Protein AF-A0A377V1U0-F1 (afdb_monomer)

Organism: Klebsiella pneumoniae (NCBI:txid573)

Solvent-accessible surface area (backbone atoms only — not comparable to full-atom values): 4465 Å² total; per-residue (Å²): 131,92,83,85,88,87,86,90,70,94,66,88,84,52,70,82,74,49,42,60,73,76,61,65,52,90,83,61,87,72,84,87,87,87,84,88,72,88,64,62,58,56,99,86,44,77,50,90,81,84,90,84,86,78,90,80,132

Sequence (57 aa):
MTQTRIVVSPARFSVSEEYPWLAERDEDGAVVTFTGKVRNHNLGDSVKALTSSTIRG

InterPro domains:
  IPR003448 Molybdopterin biosynthesis MoaE [PF02391] (11-52)
  IPR036563 Molybdopterin biosynthesis MoaE subunit superfamily [G3DSA:3.90.1170.40] (1-57)
  IPR036563 Molybdopterin biosynthesis MoaE subunit superfamily [SSF54690] (5-51)

pLDDT: mean 91.81, std 6.46, range [64.94, 97.62]

Radius of gyration: 16.01 Å; Cα contacts (8 Å, |Δi|>4): 11; chains: 1; bounding box: 32×22×45 Å

Foldsee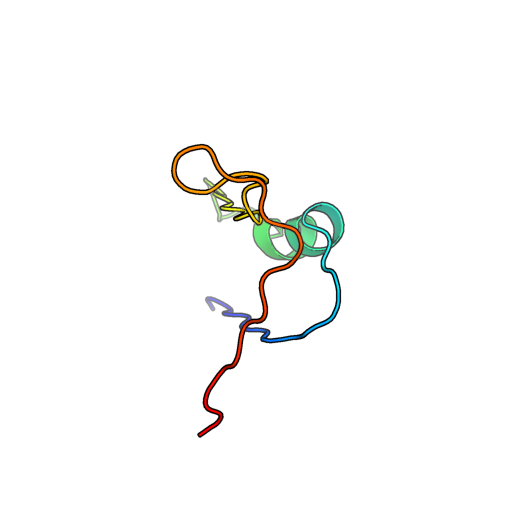k 3Di:
DDDDDDDDDPDDDDPVVCVCVQPVDPPCPDDDDDDDDDDQDDPRHGDPDDDDDDDDD

Structure (mmCIF, N/CA/C/O backbone):
data_AF-A0A377V1U0-F1
#
_entry.id   AF-A0A377V1U0-F1
#
loop_
_atom_site.group_PDB
_atom_site.id
_atom_site.type_symbol
_atom_site.label_atom_id
_atom_site.label_alt_id
_atom_site.label_comp_id
_atom_site.label_asym_id
_atom_site.label_entity_id
_atom_site.label_seq_id
_atom_site.pdbx_PDB_ins_code
_atom_site.Cartn_x
_atom_site.Cartn_y
_atom_site.Cartn_z
_atom_site.occupancy
_atom_site.B_iso_or_equiv
_atom_site.auth_seq_id
_atom_site.auth_comp_id
_atom_site.auth_asym_id
_atom_site.auth_atom_id
_atom_site.pdbx_PDB_model_num
ATOM 1 N N . MET A 1 1 ? -3.054 1.987 24.468 1.00 64.94 1 ME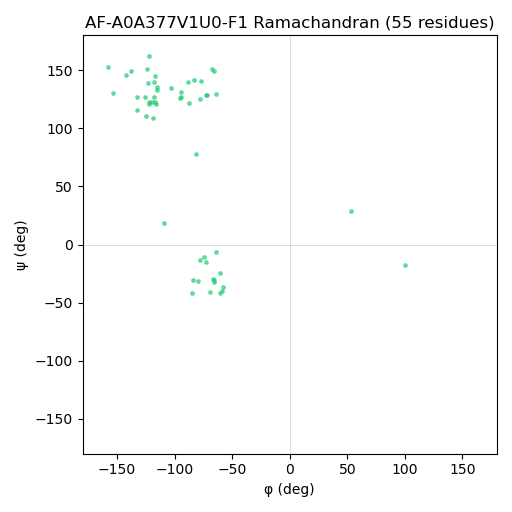T A N 1
ATOM 2 C CA . MET A 1 1 ? -1.648 1.725 24.085 1.00 64.94 1 MET A CA 1
ATOM 3 C C . MET A 1 1 ? -1.550 1.899 22.583 1.00 64.94 1 MET A C 1
ATOM 5 O O . MET A 1 1 ? 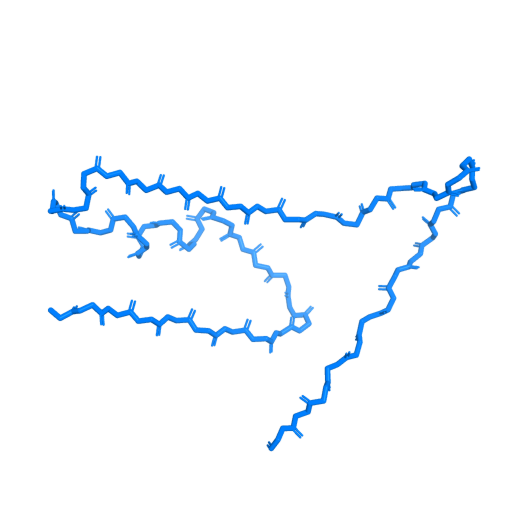-2.424 1.396 21.893 1.00 64.94 1 MET A O 1
ATOM 9 N N . THR A 1 2 ? -0.549 2.619 22.086 1.00 82.56 2 THR A N 1
ATOM 10 C CA . THR A 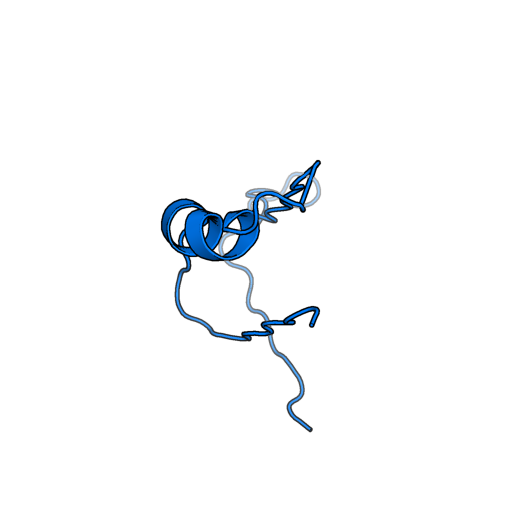1 2 ? -0.340 2.791 20.641 1.00 82.56 2 THR A CA 1
ATOM 11 C C . THR A 1 2 ? 0.190 1.491 20.040 1.00 82.56 2 THR A C 1
ATOM 13 O O . THR A 1 2 ? 1.158 0.934 20.557 1.00 82.56 2 THR A O 1
ATOM 16 N N . GLN A 1 3 ? -0.437 1.004 18.968 1.00 92.69 3 GLN A N 1
ATOM 17 C CA . GLN A 1 3 ? -0.003 -0.199 18.258 1.00 92.69 3 GLN A CA 1
ATOM 18 C C . GLN A 1 3 ? 0.722 0.178 16.963 1.00 92.69 3 GLN A C 1
ATOM 20 O O . GLN A 1 3 ? 0.244 1.008 16.197 1.00 92.69 3 GLN A O 1
ATOM 25 N N . THR A 1 4 ? 1.857 -0.471 16.700 1.00 96.00 4 THR A N 1
ATOM 26 C CA . THR A 1 4 ? 2.649 -0.274 15.478 1.00 96.00 4 THR A CA 1
ATOM 27 C C . THR A 1 4 ? 2.706 -1.581 14.698 1.00 96.00 4 THR A C 1
ATOM 29 O O . THR A 1 4 ? 3.113 -2.607 15.241 1.00 96.00 4 THR A O 1
ATOM 32 N N . ARG A 1 5 ? 2.335 -1.550 13.413 1.00 95.62 5 ARG A N 1
ATOM 33 C CA . ARG A 1 5 ? 2.392 -2.706 12.505 1.00 95.62 5 ARG A CA 1
ATOM 34 C C . ARG A 1 5 ? 3.381 -2.425 11.374 1.00 95.62 5 ARG A C 1
ATOM 36 O O . ARG A 1 5 ? 3.206 -1.471 10.627 1.00 95.62 5 ARG A O 1
ATOM 43 N N . ILE A 1 6 ? 4.415 -3.259 11.245 1.00 95.69 6 ILE A N 1
ATOM 44 C CA . ILE A 1 6 ? 5.436 -3.156 10.190 1.00 95.69 6 ILE A CA 1
ATOM 45 C C . ILE A 1 6 ? 5.455 -4.472 9.416 1.00 95.69 6 ILE A C 1
ATOM 47 O O . ILE A 1 6 ? 5.665 -5.534 10.000 1.00 95.69 6 ILE A O 1
ATOM 51 N N . VAL A 1 7 ? 5.243 -4.408 8.101 1.00 95.44 7 VAL A N 1
ATOM 52 C CA . VAL A 1 7 ? 5.237 -5.580 7.217 1.00 95.44 7 VAL A CA 1
ATOM 53 C C . VAL A 1 7 ? 6.086 -5.284 5.984 1.00 95.44 7 VAL A C 1
ATOM 55 O O . VAL A 1 7 ? 5.855 -4.297 5.291 1.00 95.44 7 VAL A O 1
ATOM 58 N N . VAL A 1 8 ? 7.054 -6.158 5.689 1.00 95.38 8 VAL A N 1
ATOM 59 C CA . VAL A 1 8 ? 7.852 -6.124 4.451 1.00 95.38 8 VAL A CA 1
ATOM 60 C C . VAL A 1 8 ? 7.611 -7.423 3.691 1.00 95.38 8 VAL A C 1
ATOM 62 O O . VAL A 1 8 ? 8.049 -8.496 4.116 1.00 95.38 8 VAL A O 1
ATOM 65 N N . SER A 1 9 ? 6.895 -7.330 2.573 1.00 94.06 9 SER A N 1
ATOM 66 C CA . SER A 1 9 ? 6.439 -8.482 1.795 1.00 94.06 9 SER A CA 1
ATOM 67 C C . SER A 1 9 ? 6.505 -8.197 0.292 1.00 94.06 9 SER A C 1
ATOM 69 O O . SER A 1 9 ? 6.256 -7.060 -0.109 1.00 94.06 9 SER A O 1
ATOM 71 N N . PRO A 1 10 ? 6.804 -9.202 -0.555 1.00 94.75 10 PRO A N 1
ATOM 72 C CA . PRO A 1 10 ? 6.627 -9.089 -2.002 1.00 94.75 10 PRO A CA 1
ATOM 73 C C . PRO A 1 10 ? 5.149 -9.175 -2.430 1.00 94.75 10 PRO A C 1
A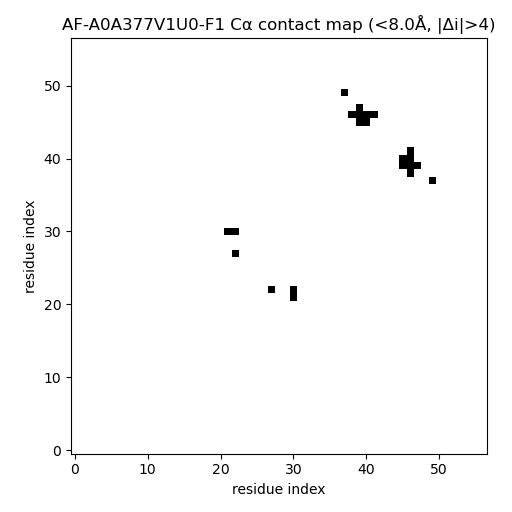TOM 75 O O . PRO A 1 10 ? 4.836 -8.939 -3.596 1.00 94.75 10 PRO A O 1
ATOM 78 N N . ALA A 1 11 ? 4.241 -9.552 -1.522 1.00 96.75 11 ALA A N 1
ATOM 79 C CA . ALA A 1 11 ? 2.815 -9.628 -1.809 1.00 96.75 11 ALA A CA 1
ATOM 80 C C . ALA A 1 11 ? 2.214 -8.235 -2.048 1.00 96.75 11 ALA A C 1
ATOM 82 O O . ALA A 1 11 ? 2.657 -7.234 -1.483 1.00 96.75 11 ALA A O 1
ATOM 83 N N . ARG A 1 12 ? 1.157 -8.182 -2.865 1.00 96.06 12 ARG A N 1
ATOM 84 C CA . ARG A 1 12 ? 0.315 -6.985 -2.958 1.00 96.06 12 ARG A CA 1
ATOM 85 C C . ARG A 1 12 ? -0.396 -6.768 -1.624 1.00 96.06 12 ARG A C 1
ATOM 87 O O . ARG A 1 12 ? -0.740 -7.732 -0.949 1.00 96.06 12 ARG A O 1
ATOM 94 N N . PHE A 1 13 ? -0.654 -5.510 -1.302 1.00 97.06 13 PHE A N 1
ATOM 95 C CA . PHE A 1 13 ? -1.511 -5.119 -0.190 1.00 97.06 13 PHE A CA 1
ATOM 96 C C . PHE A 1 13 ? -2.652 -4.242 -0.713 1.00 97.06 13 PHE A C 1
ATOM 98 O O . PHE A 1 13 ? -2.565 -3.687 -1.815 1.00 97.06 13 PHE A O 1
ATOM 105 N N . SER A 1 14 ? -3.707 -4.108 0.085 1.00 97.38 14 SER A N 1
ATOM 106 C CA . SER A 1 14 ? -4.853 -3.254 -0.207 1.00 97.38 14 SER A CA 1
ATOM 107 C C . SER A 1 14 ? -4.996 -2.198 0.879 1.00 97.38 14 SER A C 1
ATOM 109 O O . SER A 1 14 ? -5.168 -2.519 2.049 1.00 97.38 14 SER A O 1
ATOM 111 N N . VAL A 1 15 ? -4.970 -0.920 0.493 1.00 96.75 15 VAL A N 1
ATOM 112 C CA . VAL A 1 15 ? -5.222 0.183 1.436 1.00 96.75 15 VAL A CA 1
ATOM 113 C C . VAL A 1 15 ? -6.600 0.027 2.082 1.00 96.75 15 VAL A C 1
ATOM 115 O O . VAL A 1 15 ? -6.755 0.295 3.265 1.00 96.75 15 VAL A O 1
ATOM 118 N N . SER A 1 16 ? -7.589 -0.452 1.324 1.00 96.62 16 SER A N 1
ATOM 119 C CA . SER A 1 16 ? -8.954 -0.655 1.809 1.00 96.62 16 SER A CA 1
ATOM 120 C C . SER A 1 16 ? -9.063 -1.757 2.864 1.00 96.62 16 SER A C 1
ATOM 122 O O . SER A 1 16 ? -9.939 -1.676 3.714 1.00 96.62 16 SER A O 1
ATOM 124 N N . GLU A 1 17 ? -8.191 -2.767 2.819 1.00 97.62 17 GLU A N 1
ATOM 125 C CA . GLU A 1 17 ? -8.147 -3.832 3.832 1.00 97.62 17 GLU A CA 1
ATOM 126 C C . GLU A 1 17 ? -7.402 -3.381 5.096 1.00 97.62 17 GLU A C 1
ATOM 128 O O . GLU A 1 17 ? -7.744 -3.800 6.196 1.00 97.62 17 GLU A O 1
ATOM 133 N N . GLU A 1 18 ? -6.409 -2.499 4.951 1.00 97.31 18 GLU A N 1
ATOM 134 C CA . GLU A 1 18 ? -5.589 -2.003 6.064 1.00 97.31 18 GLU A CA 1
ATOM 135 C C . GLU A 1 18 ? -6.236 -0.828 6.816 1.00 97.31 18 GLU A C 1
ATOM 137 O O . GLU A 1 18 ? -6.033 -0.662 8.020 1.00 97.31 18 GLU A O 1
ATOM 142 N N . TYR A 1 19 ? -7.031 -0.006 6.125 1.00 96.75 19 TYR A N 1
ATOM 143 C CA . TYR A 1 19 ? -7.611 1.211 6.693 1.00 96.75 19 TYR A CA 1
ATOM 144 C C . TYR A 1 19 ? -8.527 0.981 7.912 1.00 96.75 19 TYR A C 1
ATOM 146 O O . TYR A 1 19 ? -8.388 1.746 8.863 1.00 96.75 19 TYR A O 1
ATOM 154 N N . PRO A 1 20 ? -9.412 -0.040 7.959 1.00 96.31 20 PRO A N 1
ATOM 155 C CA . PRO A 1 20 ? -10.277 -0.261 9.120 1.00 96.31 20 PRO A CA 1
ATOM 156 C C . PRO A 1 20 ? -9.500 -0.472 10.418 1.00 96.31 20 PRO A C 1
ATOM 158 O O . PRO A 1 20 ? -9.882 0.071 11.443 1.00 96.31 20 PRO A O 1
ATOM 161 N N . TRP A 1 21 ? -8.388 -1.209 10.361 1.00 95.81 21 TRP A N 1
ATOM 162 C CA . TRP A 1 21 ? -7.509 -1.390 11.516 1.00 95.81 21 TRP A CA 1
ATOM 163 C C . TRP A 1 21 ? -6.786 -0.088 11.884 1.00 95.81 21 TRP A C 1
ATOM 165 O O . TRP A 1 21 ? -6.663 0.247 13.058 1.00 95.81 21 TRP A O 1
ATOM 175 N N . LEU A 1 22 ? -6.321 0.668 10.882 1.00 95.38 22 LEU A N 1
ATOM 176 C CA . LEU A 1 22 ? -5.618 1.934 11.102 1.00 95.38 22 LEU A CA 1
ATOM 177 C C . LEU A 1 22 ? -6.517 3.022 11.717 1.00 95.38 22 LEU A C 1
ATOM 179 O O . LEU A 1 22 ? -6.017 3.866 12.450 1.00 95.38 22 LEU A O 1
ATOM 183 N N . ALA A 1 23 ? -7.811 3.022 11.391 1.00 95.25 23 ALA A N 1
ATOM 184 C CA . ALA A 1 23 ? -8.783 4.043 11.784 1.00 95.25 23 ALA A CA 1
ATOM 185 C C . ALA A 1 23 ? -9.805 3.542 12.822 1.00 95.25 23 ALA A C 1
ATOM 187 O O . ALA A 1 23 ? -10.875 4.127 12.960 1.00 95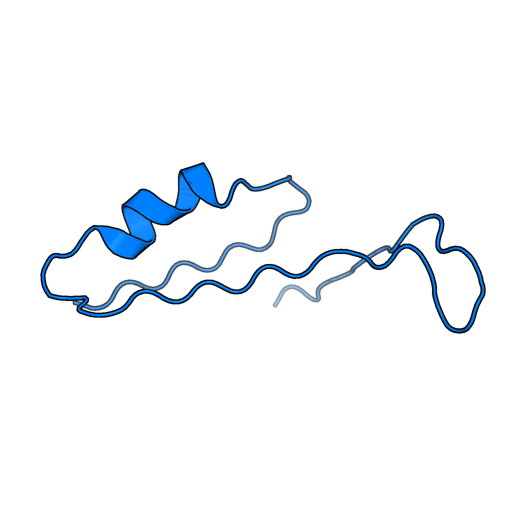.25 23 ALA A O 1
ATOM 188 N N . GLU A 1 24 ? -9.508 2.439 13.517 1.00 95.44 24 GLU A N 1
ATOM 189 C CA . GLU A 1 24 ? -10.455 1.761 14.413 1.00 95.44 24 GLU A CA 1
ATOM 190 C C . 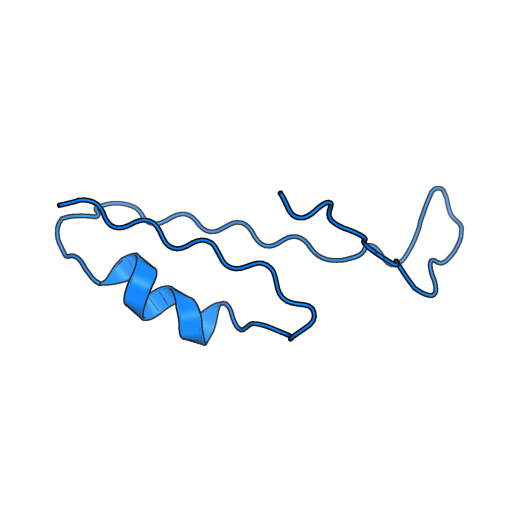GLU A 1 24 ? -10.845 2.609 15.634 1.00 95.44 24 GLU A C 1
ATOM 192 O O . GLU A 1 24 ? -11.936 2.451 16.177 1.00 95.44 24 GLU A O 1
ATOM 197 N N . ARG A 1 25 ? -9.946 3.477 16.110 1.00 93.44 25 ARG A N 1
ATOM 198 C CA . ARG A 1 25 ? -10.093 4.121 17.418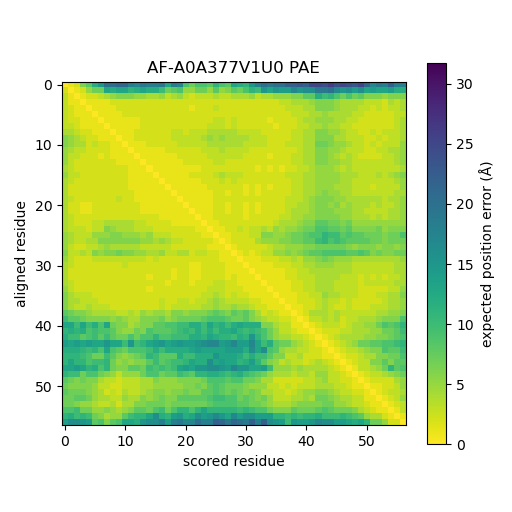 1.00 93.44 25 ARG A CA 1
ATOM 199 C C . ARG A 1 25 ? -10.754 5.486 17.287 1.00 93.44 25 ARG A C 1
ATOM 201 O O . ARG A 1 25 ? -10.232 6.373 16.623 1.00 93.44 25 ARG A O 1
ATOM 208 N N . ASP A 1 26 ? -11.824 5.692 18.048 1.00 90.94 26 ASP A N 1
ATOM 209 C CA . ASP A 1 26 ? -12.557 6.966 18.082 1.00 90.94 26 ASP A CA 1
ATOM 210 C C . ASP A 1 26 ? -11.699 8.163 18.542 1.00 90.94 26 ASP A C 1
ATOM 212 O O . ASP A 1 26 ? -11.998 9.311 18.221 1.00 90.94 26 ASP A O 1
ATOM 216 N N . GLU A 1 27 ? -10.626 7.915 19.303 1.00 93.94 27 GLU A N 1
ATOM 217 C CA . GLU A 1 27 ? -9.701 8.956 19.773 1.00 93.94 27 GLU A CA 1
ATOM 218 C C . GLU A 1 27 ? -8.704 9.433 18.699 1.00 93.94 27 GLU A C 1
ATOM 220 O O . GLU A 1 27 ? -8.073 10.481 18.874 1.00 93.94 27 GLU A O 1
ATOM 225 N N . ASP A 1 28 ? -8.579 8.713 17.579 1.00 91.25 28 ASP A N 1
ATOM 226 C CA . ASP A 1 28 ? -7.686 9.068 16.476 1.00 91.25 28 ASP A CA 1
ATOM 227 C C . ASP A 1 28 ? -8.358 10.132 15.584 1.00 91.25 28 ASP A C 1
ATOM 229 O O . ASP A 1 28 ? -8.876 9.862 14.502 1.00 91.25 28 ASP A O 1
ATOM 233 N N . GLY A 1 29 ? -8.342 11.389 16.044 1.00 92.56 29 GLY A N 1
ATOM 234 C CA . GLY A 1 29 ? -9.037 12.515 15.396 1.00 92.56 29 GLY A CA 1
ATOM 235 C C . GLY A 1 29 ? -8.548 12.898 13.987 1.00 92.56 29 GLY A C 1
ATOM 236 O O . GLY A 1 29 ? -9.151 13.755 13.341 1.00 92.56 29 GLY A O 1
ATOM 237 N N . ALA A 1 30 ? -7.464 12.288 13.500 1.00 95.25 30 ALA A N 1
ATOM 238 C CA . ALA A 1 30 ? -7.012 12.398 12.118 1.00 95.25 30 ALA A CA 1
ATOM 239 C C . ALA A 1 30 ? -6.204 11.160 11.705 1.00 95.25 30 ALA A C 1
ATOM 241 O O . ALA A 1 30 ? -5.226 10.800 12.359 1.00 95.25 30 ALA A O 1
ATOM 242 N N . VAL A 1 31 ? -6.557 10.569 10.560 1.00 95.31 31 VAL A N 1
ATOM 243 C CA . VAL A 1 31 ? -5.834 9.438 9.962 1.00 95.31 31 VAL A CA 1
ATOM 244 C C . VAL A 1 31 ? -5.273 9.860 8.610 1.00 95.31 31 VAL A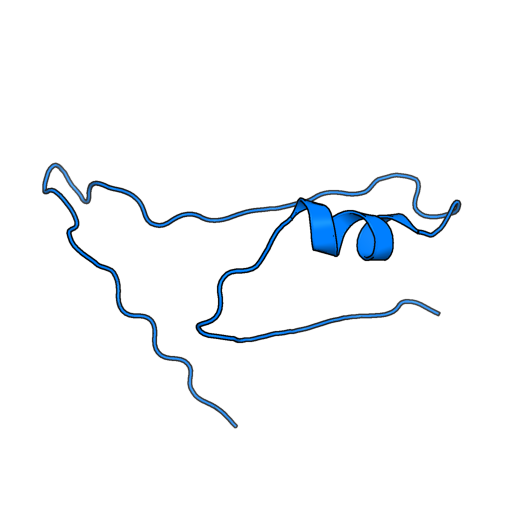 C 1
ATOM 246 O O . VAL A 1 31 ? -6.012 10.275 7.719 1.00 95.31 31 VAL A O 1
ATOM 249 N N . VAL A 1 32 ? -3.956 9.738 8.441 1.00 96.69 32 VAL A N 1
ATOM 250 C CA . VAL A 1 32 ? -3.254 10.080 7.196 1.00 96.69 32 VAL A CA 1
ATOM 251 C C . VAL A 1 32 ? -2.641 8.820 6.604 1.00 96.69 32 VAL A C 1
ATOM 253 O O . VAL A 1 32 ? -1.977 8.056 7.299 1.00 96.69 32 VAL A O 1
ATOM 256 N N . THR A 1 33 ? -2.831 8.616 5.301 1.00 97.19 33 THR A N 1
ATOM 257 C CA . THR A 1 33 ? -2.209 7.513 4.561 1.00 97.19 33 THR A CA 1
ATOM 258 C C . THR A 1 33 ? -1.279 8.050 3.479 1.00 97.19 33 THR A C 1
ATOM 260 O O . THR A 1 33 ? -1.545 9.074 2.851 1.00 97.19 33 THR A O 1
ATOM 263 N N . PHE A 1 34 ? -0.178 7.338 3.242 1.00 97.56 34 PHE A N 1
ATOM 264 C CA . PHE A 1 34 ? 0.720 7.580 2.117 1.00 97.56 34 PHE A CA 1
ATOM 265 C C . PHE A 1 34 ? 0.902 6.279 1.336 1.00 97.56 34 PHE A C 1
ATOM 267 O O . PHE A 1 34 ? 1.253 5.252 1.909 1.00 97.56 34 PHE A O 1
ATOM 274 N N . THR A 1 35 ? 0.664 6.314 0.022 1.00 97.00 35 THR A N 1
ATOM 275 C CA . THR A 1 35 ? 0.837 5.153 -0.866 1.00 97.00 35 THR A CA 1
ATOM 276 C C . THR A 1 35 ? 1.777 5.507 -2.013 1.00 97.00 35 THR A C 1
ATOM 278 O O . THR A 1 35 ? 1.421 6.275 -2.907 1.00 97.00 35 THR A O 1
ATOM 281 N N . GLY A 1 36 ? 2.974 4.918 -2.015 1.00 94.94 36 GLY A N 1
ATOM 282 C CA . GLY A 1 36 ? 3.917 5.015 -3.129 1.00 94.94 36 GLY A CA 1
ATOM 283 C C . GLY A 1 36 ? 3.603 4.004 -4.236 1.00 94.94 36 GLY A C 1
ATOM 284 O O . GLY A 1 36 ? 3.251 2.860 -3.957 1.00 94.94 36 GLY A O 1
ATOM 285 N N . LYS A 1 37 ? 3.757 4.405 -5.502 1.00 93.56 37 LYS A N 1
ATOM 286 C CA . LYS A 1 37 ? 3.649 3.521 -6.676 1.00 93.56 37 LYS A CA 1
ATOM 287 C C . LYS A 1 37 ? 4.926 3.597 -7.510 1.00 93.56 37 LYS A C 1
ATOM 289 O O . LYS A 1 37 ? 5.575 4.643 -7.555 1.00 93.56 37 LYS A O 1
ATOM 294 N N . VAL A 1 38 ? 5.263 2.510 -8.204 1.00 92.19 38 VAL A N 1
ATOM 295 C CA . VAL A 1 38 ? 6.337 2.531 -9.209 1.00 92.19 38 VAL A CA 1
ATOM 296 C C . VAL A 1 38 ? 5.923 3.480 -10.336 1.00 92.19 38 VAL A C 1
ATOM 298 O O . VAL A 1 38 ? 4.804 3.403 -10.840 1.00 92.19 38 VAL A O 1
ATOM 301 N N . ARG A 1 39 ? 6.812 4.408 -10.702 1.00 92.06 39 ARG A N 1
ATOM 302 C CA . ARG A 1 39 ? 6.584 5.343 -11.810 1.00 92.06 39 ARG A CA 1
ATOM 303 C C . ARG A 1 39 ? 6.806 4.627 -13.140 1.00 92.06 39 ARG A C 1
ATOM 305 O O . ARG A 1 39 ? 7.764 3.874 -13.276 1.00 92.06 39 ARG A O 1
ATOM 312 N N . ASN A 1 40 ? 5.970 4.930 -14.131 1.00 88.88 40 ASN A N 1
ATOM 313 C CA . ASN A 1 40 ? 6.077 4.348 -15.476 1.00 88.88 40 ASN A CA 1
ATOM 314 C C . ASN A 1 40 ? 7.257 4.901 -16.291 1.00 88.88 40 ASN A C 1
ATOM 316 O O . ASN A 1 40 ? 7.609 4.317 -17.309 1.00 88.88 40 ASN A O 1
ATOM 320 N N . HIS A 1 41 ? 7.854 6.022 -15.869 1.00 91.31 41 HIS A N 1
ATOM 321 C CA . HIS A 1 41 ? 8.953 6.673 -16.577 1.00 91.31 41 HIS A CA 1
ATOM 322 C C . HIS A 1 41 ? 10.046 7.151 -15.623 1.00 91.31 41 HIS A C 1
ATOM 324 O O . HIS A 1 41 ? 9.766 7.565 -14.491 1.00 91.31 41 HIS A O 1
ATOM 330 N N . ASN A 1 42 ? 11.278 7.157 -16.124 1.00 86.12 42 ASN A N 1
ATOM 331 C CA . ASN A 1 42 ? 12.432 7.766 -15.486 1.00 86.12 42 ASN A CA 1
ATOM 332 C C . ASN A 1 42 ? 13.184 8.617 -16.518 1.00 86.12 42 ASN A C 1
ATOM 334 O O . ASN A 1 42 ? 13.677 8.081 -17.499 1.00 86.12 42 ASN A O 1
ATOM 338 N N . LEU A 1 43 ? 13.244 9.938 -16.310 1.00 89.19 43 LEU A N 1
ATOM 339 C CA . LEU A 1 43 ? 13.932 10.893 -17.201 1.00 89.19 43 LEU A CA 1
ATOM 340 C C . LEU A 1 43 ? 13.518 10.825 -18.688 1.00 89.19 43 LEU A C 1
ATOM 342 O O . LEU A 1 43 ? 14.297 11.168 -19.566 1.00 89.19 43 LEU A O 1
ATOM 346 N N . GLY A 1 44 ? 12.275 10.422 -18.966 1.00 86.19 44 GLY A N 1
ATOM 347 C CA . GLY A 1 44 ? 11.746 10.277 -20.328 1.00 86.19 44 GLY A CA 1
ATOM 348 C C . GLY A 1 44 ? 11.732 8.837 -20.845 1.00 86.19 44 GLY A C 1
ATOM 349 O O . GLY A 1 44 ? 10.937 8.538 -21.730 1.00 86.19 44 GLY A O 1
ATOM 350 N N . ASP A 1 45 ? 12.490 7.926 -20.230 1.00 85.62 45 ASP A N 1
ATOM 351 C CA . ASP A 1 45 ? 12.514 6.512 -20.612 1.00 85.62 45 ASP A CA 1
ATOM 352 C C . ASP A 1 45 ? 11.443 5.705 -19.873 1.00 85.62 45 ASP A C 1
ATOM 354 O O . ASP A 1 45 ? 11.212 5.897 -18.674 1.00 85.62 45 ASP A O 1
ATOM 358 N N . SER A 1 46 ? 10.790 4.769 -20.567 1.00 86.62 46 SER A N 1
ATOM 359 C CA . SER A 1 46 ? 9.796 3.882 -19.954 1.00 86.62 46 SER A CA 1
ATOM 360 C C . SER A 1 46 ? 10.452 2.851 -19.031 1.00 86.62 46 SER A C 1
ATOM 362 O O . SER A 1 46 ? 11.349 2.103 -19.422 1.00 86.62 46 SER A O 1
ATOM 364 N N . VAL A 1 47 ? 9.943 2.756 -17.806 1.00 85.75 47 VAL A N 1
ATOM 365 C CA . VAL A 1 47 ? 10.348 1.756 -16.814 1.00 85.75 47 VAL A CA 1
ATOM 366 C C . VAL A 1 47 ? 9.508 0.496 -17.011 1.00 85.75 47 VAL A C 1
ATOM 368 O O . VAL A 1 47 ? 8.285 0.542 -16.920 1.00 85.75 47 VAL A O 1
ATOM 371 N N . LYS A 1 48 ? 10.162 -0.647 -17.262 1.00 85.81 48 LYS A N 1
ATOM 372 C CA . LYS A 1 48 ? 9.478 -1.944 -17.442 1.00 85.81 48 LYS A CA 1
ATOM 373 C C . LYS A 1 48 ? 9.191 -2.655 -16.119 1.00 85.81 48 LYS A C 1
ATOM 375 O O . LYS A 1 48 ? 8.124 -3.231 -15.949 1.00 85.81 48 LYS A O 1
ATOM 380 N N . ALA A 1 49 ? 10.151 -2.633 -15.198 1.00 86.75 49 ALA A N 1
ATOM 381 C CA . ALA A 1 49 ? 10.040 -3.233 -13.875 1.00 86.75 49 ALA A CA 1
ATOM 382 C C . ALA A 1 49 ? 11.042 -2.576 -12.918 1.00 86.75 49 ALA A C 1
ATOM 384 O O . ALA A 1 49 ? 12.098 -2.110 -13.348 1.00 86.75 49 ALA A O 1
ATOM 385 N N . LEU A 1 50 ? 10.715 -2.570 -11.625 1.00 90.00 50 LEU A N 1
ATOM 386 C CA . LEU A 1 50 ? 11.616 -2.164 -10.551 1.00 90.00 50 LEU A CA 1
ATOM 387 C C . LEU A 1 50 ? 11.758 -3.328 -9.571 1.00 90.00 50 LEU A C 1
ATOM 389 O O . LEU A 1 50 ? 10.768 -3.772 -8.991 1.00 90.00 50 LEU A O 1
ATOM 393 N N . THR A 1 51 ? 12.986 -3.793 -9.373 1.00 90.88 51 THR A N 1
ATOM 394 C CA . THR A 1 51 ? 13.304 -4.799 -8.356 1.00 90.88 51 THR A CA 1
ATOM 395 C C . THR A 1 51 ? 13.752 -4.091 -7.085 1.00 90.88 51 THR A C 1
ATOM 397 O O . THR A 1 51 ? 14.599 -3.202 -7.136 1.00 90.88 51 THR A O 1
ATOM 400 N N . SER A 1 52 ? 13.191 -4.483 -5.942 1.00 87.88 52 SER A N 1
ATOM 401 C CA . SER A 1 52 ? 13.588 -3.982 -4.626 1.00 87.88 52 SER A CA 1
ATOM 402 C C . SER A 1 52 ? 14.169 -5.123 -3.796 1.00 87.88 52 SER A C 1
ATOM 404 O O . SER A 1 52 ? 13.619 -6.223 -3.777 1.00 87.88 52 SER A O 1
ATOM 406 N N . SER A 1 53 ? 15.282 -4.858 -3.118 1.00 91.19 53 SER A N 1
ATOM 407 C CA . SER A 1 53 ? 15.917 -5.769 -2.169 1.00 91.19 53 SER A CA 1
ATOM 408 C C . SER A 1 53 ? 16.041 -5.083 -0.815 1.00 91.19 53 SER A C 1
ATOM 410 O O . SER A 1 53 ? 16.424 -3.917 -0.747 1.00 91.19 53 SER A O 1
ATOM 412 N N . THR A 1 54 ? 15.773 -5.822 0.257 1.00 89.38 54 THR A N 1
ATOM 413 C CA . THR A 1 54 ? 15.926 -5.360 1.641 1.00 89.38 54 THR A CA 1
ATOM 414 C C . THR A 1 54 ? 16.961 -6.230 2.338 1.00 89.38 54 THR A C 1
ATOM 416 O O . THR A 1 54 ? 16.956 -7.450 2.169 1.00 89.38 54 THR A O 1
ATOM 419 N N . ILE A 1 55 ? 17.820 -5.617 3.150 1.00 89.75 55 ILE A N 1
ATOM 420 C CA . ILE A 1 55 ? 18.681 -6.348 4.082 1.00 89.75 55 ILE A CA 1
ATOM 421 C C . ILE A 1 55 ? 17.818 -6.757 5.275 1.00 89.75 55 ILE A C 1
ATOM 423 O O . ILE A 1 55 ? 17.159 -5.912 5.882 1.00 89.75 55 ILE A O 1
ATOM 427 N N . ARG A 1 56 ? 17.804 -8.051 5.593 1.00 85.12 56 ARG A N 1
ATOM 428 C CA . ARG A 1 56 ? 17.190 -8.560 6.822 1.00 85.12 56 ARG A CA 1
ATOM 429 C C . ARG A 1 56 ? 18.290 -8.689 7.877 1.00 85.12 56 ARG A C 1
ATOM 431 O O . ARG A 1 56 ? 19.332 -9.264 7.571 1.00 85.12 56 ARG A O 1
ATOM 438 N N . GLY A 1 57 ? 18.073 -8.069 9.038 1.00 65.38 57 GLY A N 1
ATOM 439 C CA . GLY A 1 57 ? 18.918 -8.222 10.227 1.00 65.38 57 GLY A CA 1
ATOM 440 C C . GLY A 1 57 ? 18.628 -9.512 10.975 1.00 65.38 57 GLY A C 1
ATOM 441 O O . GLY A 1 57 ? 17.559 -10.111 10.708 1.00 65.38 57 GLY A O 1
#

Secondary structure (DSSP, 8-state):
---------SS---HHHHHHHHT--TT------------SEETTEEP----------

Mean predicted aligned error: 4.75 Å